Protein AF-A0A2V9ID89-F1 (afdb_monomer_lite)

pLDDT: mean 95.12, std 3.12, range [78.88, 98.56]

Foldseek 3Di:
DVVLLVLLLVLLQCLLLLQLCLVLPCVDCSNVVVADSVRSVVSSVVSLVVQLVVQVVLHPLLNVLSVVLVVLSCLCRDPDNVLQQPALSNLLSVLCSPQASNQLSVVVSPDDSPDCVSRVNSVVSSVVSSLCVLVVCLSSQVSSV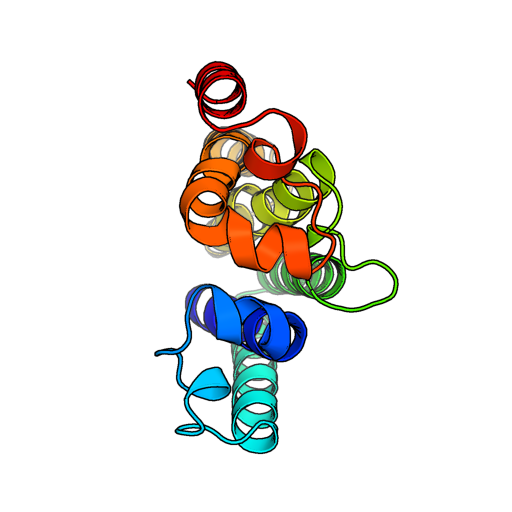VVNHPYLCVPPNDPVSVVVSD

Secondary structure (DSSP, 8-state):
-HHHHHHHHHHHHHHHTHHHHHHH-TTSTTTTTSS-HHHHHHHHHHHHHHHHHHHHHH-HHHHHHHHHHHHHHHHHHSTTT-GGGBHHHHHHHHHIIIIIIHHHHHHTTTS-SSSHHHHHHHHHHHHHHHHHGGGGGGTTHHHHHHTT-B-HHHHHHHHHHHHTT-

Structure (mmCIF, N/CA/C/O backbone):
data_AF-A0A2V9ID89-F1
#
_entry.id   AF-A0A2V9ID89-F1
#
loop_
_atom_site.group_PDB
_atom_site.id
_atom_site.type_symbol
_atom_site.label_atom_id
_atom_site.label_alt_id
_atom_site.label_comp_id
_atom_site.label_asym_id
_atom_site.label_entity_id
_atom_site.label_seq_id
_atom_site.pdbx_PDB_ins_code
_atom_site.Cartn_x
_atom_site.Cartn_y
_atom_site.Cartn_z
_atom_site.occupancy
_atom_site.B_iso_or_equiv
_atom_site.auth_seq_id
_atom_site.auth_comp_id
_atom_site.auth_asym_id
_atom_site.auth_atom_id
_atom_site.pdbx_PDB_model_num
ATOM 1 N N . MET A 1 1 ? -1.295 -1.491 -15.448 1.00 92.50 1 MET A N 1
ATOM 2 C CA . MET A 1 1 ? -0.699 -2.257 -14.329 1.00 92.50 1 MET A CA 1
ATOM 3 C C . MET A 1 1 ? -0.992 -1.630 -12.959 1.00 92.50 1 MET A C 1
ATOM 5 O O . MET A 1 1 ? -1.807 -2.183 -12.233 1.00 92.50 1 MET A O 1
ATOM 9 N N . ALA A 1 2 ? -0.386 -0.486 -12.599 1.00 90.31 2 ALA A N 1
ATOM 10 C CA . ALA A 1 2 ? -0.407 0.050 -11.224 1.00 90.31 2 ALA A CA 1
ATOM 11 C C . ALA A 1 2 ? -1.813 0.293 -10.637 1.00 90.31 2 ALA A C 1
ATOM 13 O O . ALA A 1 2 ? -2.067 -0.062 -9.490 1.00 90.31 2 ALA A O 1
ATOM 14 N N . VAL A 1 3 ? -2.747 0.830 -11.431 1.00 94.56 3 VAL A N 1
ATOM 15 C CA . VAL A 1 3 ? -4.147 1.040 -11.006 1.00 94.56 3 VAL A CA 1
ATOM 16 C C . VAL A 1 3 ? -4.824 -0.279 -10.622 1.00 94.56 3 VAL A C 1
ATOM 18 O O . VAL A 1 3 ? -5.499 -0.352 -9.598 1.00 94.56 3 VAL A O 1
ATOM 21 N N . VAL A 1 4 ? -4.601 -1.334 -11.409 1.00 96.56 4 VAL A N 1
ATOM 22 C CA . VAL A 1 4 ? -5.188 -2.661 -11.176 1.00 96.56 4 VAL A CA 1
ATOM 23 C C . VAL A 1 4 ? -4.583 -3.304 -9.925 1.00 96.56 4 VAL A C 1
ATOM 25 O O . VAL A 1 4 ? -5.318 -3.813 -9.083 1.00 96.56 4 VAL A O 1
ATOM 28 N N . LEU A 1 5 ? -3.263 -3.194 -9.735 1.00 95.31 5 LEU A N 1
ATOM 29 C CA . LEU A 1 5 ? -2.612 -3.636 -8.496 1.00 95.31 5 LEU A CA 1
ATOM 30 C C . LEU A 1 5 ? -3.166 -2.896 -7.276 1.00 95.31 5 LEU A C 1
ATOM 32 O O . LEU A 1 5 ? -3.476 -3.529 -6.275 1.00 95.31 5 LEU A O 1
ATOM 36 N N . ASN A 1 6 ? -3.372 -1.579 -7.369 1.00 95.12 6 ASN A N 1
ATOM 37 C CA . ASN A 1 6 ? -3.967 -0.809 -6.280 1.00 95.12 6 ASN A CA 1
ATOM 38 C C . ASN A 1 6 ? -5.412 -1.248 -5.979 1.00 95.12 6 ASN A C 1
ATOM 40 O O . ASN A 1 6 ? -5.807 -1.259 -4.813 1.00 95.12 6 ASN A O 1
ATOM 44 N N . ALA A 1 7 ? -6.197 -1.645 -6.987 1.00 96.81 7 ALA A N 1
ATOM 45 C CA . ALA A 1 7 ? -7.517 -2.235 -6.763 1.00 96.81 7 ALA A CA 1
ATOM 46 C C . ALA A 1 7 ? -7.417 -3.546 -5.961 1.00 96.81 7 ALA A C 1
ATOM 48 O O . ALA A 1 7 ? -8.139 -3.711 -4.976 1.00 96.81 7 ALA A O 1
ATOM 49 N N . GLY A 1 8 ? -6.463 -4.418 -6.308 1.00 97.00 8 GLY A N 1
ATOM 50 C CA . GLY A 1 8 ? -6.146 -5.629 -5.543 1.00 97.00 8 GLY A CA 1
ATOM 51 C C . GLY A 1 8 ? -5.714 -5.320 -4.107 1.00 97.00 8 GLY A C 1
ATOM 52 O O . GLY A 1 8 ? -6.272 -5.870 -3.160 1.00 97.00 8 GLY A O 1
ATOM 53 N N . SER A 1 9 ? -4.797 -4.369 -3.912 1.00 96.38 9 SER A N 1
ATOM 54 C CA . SER A 1 9 ? -4.335 -3.964 -2.579 1.00 96.38 9 SER A CA 1
ATOM 55 C C . SER A 1 9 ? -5.460 -3.436 -1.692 1.00 96.38 9 SER A C 1
ATOM 57 O O . SER A 1 9 ? -5.548 -3.803 -0.521 1.00 96.38 9 SER A O 1
ATOM 59 N N . ASN A 1 10 ? -6.347 -2.599 -2.235 1.00 95.81 10 ASN A N 1
ATOM 60 C CA . ASN A 1 10 ? -7.490 -2.087 -1.479 1.00 95.81 10 ASN A CA 1
ATOM 61 C C . ASN A 1 10 ? -8.523 -3.180 -1.186 1.00 95.81 10 ASN A C 1
ATOM 63 O O . ASN A 1 10 ? -9.083 -3.187 -0.091 1.00 95.81 10 ASN A O 1
ATOM 67 N N . GLY A 1 11 ? -8.757 -4.099 -2.126 1.00 97.00 11 GLY A N 1
ATOM 68 C CA . GLY A 1 11 ? -9.627 -5.256 -1.917 1.00 97.00 11 GLY A CA 1
ATOM 69 C C . GLY A 1 11 ? -9.112 -6.159 -0.797 1.00 97.00 11 GLY A C 1
ATOM 70 O O . GLY A 1 11 ? -9.846 -6.443 0.150 1.00 97.00 11 GLY A O 1
ATOM 71 N N . LEU A 1 12 ? -7.821 -6.512 -0.835 1.00 97.50 12 LEU A N 1
ATOM 72 C CA . LEU A 1 12 ? -7.159 -7.284 0.219 1.00 97.50 12 LEU A CA 1
ATOM 73 C C . LEU A 1 12 ? -7.293 -6.591 1.572 1.00 97.50 12 LEU A C 1
ATOM 75 O O . LEU A 1 12 ? -7.720 -7.212 2.545 1.00 97.50 12 LEU A O 1
ATOM 79 N N . ASN A 1 13 ? -6.993 -5.293 1.621 1.00 96.25 13 ASN A N 1
ATOM 80 C CA . ASN A 1 13 ? -7.082 -4.543 2.860 1.00 96.25 13 ASN A CA 1
ATOM 81 C C . ASN A 1 13 ? -8.505 -4.544 3.436 1.00 96.25 13 ASN A 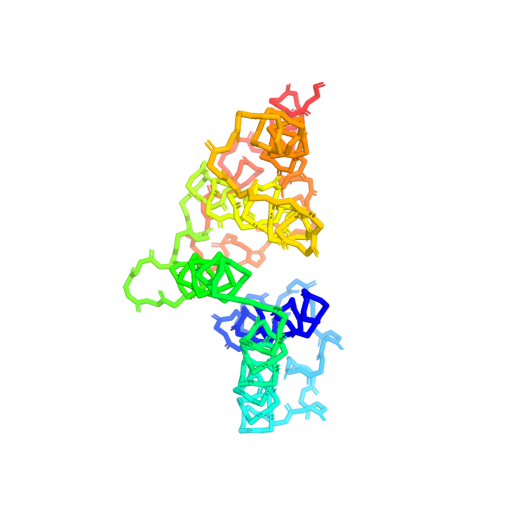C 1
ATOM 83 O O . ASN A 1 13 ? -8.674 -4.864 4.605 1.00 96.25 13 ASN A O 1
ATOM 87 N N . GLN A 1 14 ? -9.530 -4.271 2.622 1.00 95.88 14 GLN A N 1
ATOM 88 C CA . GLN A 1 14 ? -10.928 -4.256 3.075 1.00 95.88 14 GLN A CA 1
ATOM 89 C C . GLN A 1 14 ? -11.412 -5.623 3.572 1.00 95.88 14 GLN A C 1
ATOM 91 O O . GLN A 1 14 ? -12.145 -5.691 4.556 1.00 95.88 14 GLN A O 1
ATOM 96 N N . MET A 1 15 ? -10.998 -6.722 2.933 1.00 96.88 15 MET A N 1
ATOM 97 C CA . MET A 1 15 ? -11.364 -8.067 3.393 1.00 96.88 15 MET A CA 1
ATOM 98 C C . MET A 1 15 ? -10.814 -8.356 4.792 1.00 96.88 15 MET A C 1
ATOM 100 O O . MET A 1 15 ? -11.536 -8.847 5.658 1.00 96.88 15 MET A O 1
ATOM 104 N N . PHE A 1 16 ? -9.546 -8.019 5.022 1.00 96.25 16 PHE A N 1
ATOM 105 C CA . PHE A 1 16 ? -8.871 -8.229 6.301 1.00 96.25 16 PHE A CA 1
ATOM 106 C C . PHE A 1 16 ? -9.202 -7.160 7.354 1.00 96.25 16 PHE A C 1
ATOM 108 O O . PHE A 1 16 ? -8.867 -7.336 8.527 1.00 96.25 16 PHE A O 1
ATOM 115 N N . ASP A 1 17 ? -9.845 -6.065 6.953 1.00 95.50 17 ASP A N 1
ATOM 116 C CA . ASP A 1 17 ? -10.279 -4.967 7.817 1.00 95.50 17 ASP A CA 1
ATOM 117 C C . ASP A 1 17 ? -11.784 -4.919 8.026 1.00 95.50 17 ASP A C 1
ATOM 119 O O . ASP A 1 17 ? -12.260 -3.988 8.661 1.00 95.50 17 ASP A O 1
ATOM 123 N N . LEU A 1 18 ? -12.540 -5.921 7.574 1.00 96.38 18 LEU A N 1
ATOM 124 C CA . LEU A 1 18 ? -13.998 -5.922 7.677 1.00 96.38 18 LEU A CA 1
ATOM 125 C C . LEU A 1 18 ? -14.533 -5.527 9.075 1.00 96.38 18 LEU A C 1
ATOM 127 O O . LEU A 1 18 ? -15.454 -4.714 9.127 1.00 96.38 18 LEU A O 1
ATOM 131 N N . PRO A 1 19 ? -13.978 -6.005 10.211 1.00 95.50 19 PRO A N 1
ATOM 132 C CA . PRO A 1 19 ? -14.421 -5.554 11.534 1.00 95.50 19 PRO A CA 1
ATOM 133 C C . PRO A 1 19 ? -14.127 -4.072 11.820 1.00 95.50 19 PRO A C 1
ATOM 135 O O . PRO A 1 19 ? -14.956 -3.401 12.423 1.00 95.50 19 PRO A O 1
ATOM 138 N N . ILE A 1 20 ? -12.976 -3.560 11.371 1.00 95.69 20 ILE A N 1
ATOM 139 C CA . ILE A 1 20 ? -12.581 -2.148 11.522 1.00 95.69 20 ILE A CA 1
ATOM 140 C C . ILE A 1 20 ? -13.463 -1.264 10.634 1.00 95.69 20 ILE A C 1
ATOM 142 O O . ILE A 1 20 ? -14.001 -0.252 11.079 1.00 95.69 20 ILE A O 1
ATOM 146 N N . ASP A 1 21 ? -13.662 -1.676 9.384 1.00 96.44 21 ASP A N 1
ATOM 147 C CA . ASP A 1 21 ? -14.455 -0.946 8.401 1.00 96.44 21 ASP A CA 1
ATOM 148 C C . ASP A 1 21 ? -15.948 -0.921 8.759 1.00 96.44 21 ASP A C 1
ATOM 150 O O . ASP A 1 21 ? -16.636 0.014 8.370 1.00 96.44 21 ASP A O 1
ATOM 154 N N . ARG A 1 22 ? -16.469 -1.882 9.533 1.00 96.94 22 ARG A N 1
ATOM 155 C CA . ARG A 1 22 ? -17.835 -1.797 10.088 1.00 96.94 22 ARG A CA 1
ATOM 156 C C . ARG A 1 22 ? -18.025 -0.615 11.037 1.00 96.94 22 ARG A C 1
ATOM 158 O O . ARG A 1 22 ? -19.142 -0.125 11.140 1.00 96.94 22 ARG A O 1
ATOM 165 N N . ILE A 1 23 ? -16.958 -0.178 11.704 1.00 97.06 23 ILE A N 1
ATOM 166 C CA . ILE A 1 23 ? -16.977 0.972 12.613 1.00 97.06 23 ILE A CA 1
ATOM 167 C C . ILE A 1 23 ? -16.745 2.250 11.806 1.00 97.06 23 ILE A C 1
ATOM 169 O O . ILE A 1 23 ? -17.606 3.120 11.758 1.00 97.06 23 ILE A O 1
ATOM 173 N N . ASN A 1 24 ? -15.611 2.338 11.106 1.00 95.19 24 ASN A N 1
ATOM 174 C CA . ASN A 1 24 ? -15.200 3.589 10.463 1.00 95.19 24 ASN A CA 1
ATOM 175 C C . ASN A 1 24 ? -15.934 3.878 9.147 1.00 95.19 24 ASN A C 1
ATOM 177 O O . ASN A 1 24 ? -16.064 5.030 8.735 1.00 95.19 24 ASN A O 1
ATOM 181 N N . LYS A 1 25 ? -16.320 2.833 8.406 1.00 95.81 25 LYS A N 1
ATOM 182 C CA . LYS A 1 25 ? -16.766 2.939 7.008 1.00 95.81 25 LYS A CA 1
ATOM 183 C C . LYS A 1 25 ? -17.918 1.967 6.688 1.00 95.81 25 LYS A C 1
ATOM 185 O O . LYS A 1 25 ? -17.819 1.220 5.702 1.00 95.81 25 LYS A O 1
ATOM 190 N N . PRO A 1 26 ? -19.021 1.972 7.466 1.00 96.50 26 PRO A N 1
ATOM 191 C CA . PRO A 1 26 ? -20.127 1.015 7.326 1.00 96.50 26 PRO A CA 1
ATOM 192 C C . PRO A 1 26 ? -20.779 1.031 5.935 1.00 96.50 26 PRO A C 1
ATOM 194 O O . PRO A 1 26 ? -21.314 0.026 5.475 1.00 96.50 26 PRO A O 1
ATOM 197 N N . GLN A 1 27 ? -20.678 2.150 5.220 1.00 96.44 27 GLN A N 1
ATOM 198 C CA . GLN A 1 27 ? -21.172 2.328 3.860 1.00 96.44 27 GLN A CA 1
ATOM 199 C C . GLN A 1 27 ? -20.381 1.548 2.797 1.00 96.44 27 GLN A C 1
ATOM 201 O O . GLN A 1 27 ? -20.866 1.409 1.673 1.00 96.44 27 GLN A O 1
ATOM 206 N N . ARG A 1 28 ? -19.168 1.047 3.084 1.00 95.50 28 ARG A N 1
ATOM 207 C CA . ARG A 1 28 ? -18.372 0.292 2.096 1.00 95.50 28 ARG A CA 1
ATOM 208 C C . ARG A 1 28 ? -19.113 -0.975 1.638 1.00 95.50 28 ARG A C 1
ATOM 210 O O . ARG A 1 28 ? -19.875 -1.547 2.418 1.00 95.50 28 ARG A O 1
ATOM 217 N N . PRO A 1 29 ? -18.895 -1.456 0.397 1.00 95.81 29 PRO A N 1
ATOM 218 C CA . PRO A 1 29 ? -19.641 -2.595 -0.146 1.00 95.81 29 PRO A CA 1
ATOM 219 C C . PRO A 1 29 ? -19.590 -3.861 0.720 1.00 95.81 29 PRO A C 1
ATOM 221 O O . PRO A 1 29 ? -20.611 -4.519 0.890 1.00 95.81 29 PRO A O 1
ATOM 224 N N . LEU A 1 30 ? -18.427 -4.168 1.306 1.00 96.38 30 LEU A N 1
ATOM 225 C CA . LEU A 1 30 ? -18.235 -5.331 2.178 1.00 96.38 30 LEU A CA 1
ATOM 226 C C . LEU A 1 30 ? -18.944 -5.184 3.547 1.00 96.38 30 LEU A C 1
ATOM 228 O O . LEU A 1 30 ? -19.773 -6.037 3.860 1.00 96.38 30 LEU A O 1
ATOM 232 N N . PRO A 1 31 ? -18.698 -4.129 4.358 1.00 96.25 31 PRO A N 1
ATOM 233 C CA . PRO A 1 31 ? -19.434 -3.905 5.609 1.00 96.25 31 PRO A CA 1
ATOM 234 C C . PRO A 1 31 ? -20.953 -3.788 5.444 1.00 96.25 31 PRO A C 1
ATOM 236 O O . PRO A 1 31 ? -21.681 -4.333 6.268 1.00 96.25 31 PRO A O 1
ATOM 239 N N . SER A 1 32 ? -21.421 -3.133 4.374 1.00 96.75 32 SER A N 1
ATOM 240 C CA . SER A 1 32 ? -22.855 -2.959 4.080 1.00 96.75 32 SER A CA 1
ATOM 241 C C . SER A 1 32 ? -23.542 -4.212 3.524 1.00 96.75 32 SER A C 1
ATOM 243 O O . SER A 1 32 ? -24.749 -4.195 3.307 1.00 96.75 32 SER A O 1
ATOM 245 N N . GLY A 1 33 ? -22.798 -5.287 3.244 1.00 95.44 33 GLY A N 1
ATOM 246 C CA . GLY A 1 33 ? -23.345 -6.527 2.684 1.00 95.44 33 GLY A CA 1
ATOM 247 C C . GLY A 1 33 ? -23.728 -6.458 1.200 1.00 95.44 33 GLY A C 1
ATOM 248 O O . GLY A 1 33 ? -24.222 -7.446 0.663 1.00 95.44 33 GLY A O 1
ATOM 249 N N . ARG A 1 34 ? -23.464 -5.336 0.513 1.00 96.75 34 ARG A N 1
ATOM 250 C CA . ARG A 1 34 ? -23.679 -5.184 -0.941 1.00 96.75 34 ARG A CA 1
ATOM 251 C C . ARG A 1 34 ? -22.748 -6.058 -1.781 1.00 96.75 34 ARG A C 1
ATOM 253 O O . ARG A 1 34 ? -23.043 -6.310 -2.942 1.00 96.75 34 ARG A O 1
ATOM 260 N N . LEU A 1 35 ? -21.625 -6.483 -1.205 1.00 96.38 35 LEU A N 1
ATOM 261 C CA . LEU A 1 35 ? -20.664 -7.394 -1.815 1.00 96.38 35 LEU A CA 1
ATOM 262 C C . LEU A 1 35 ? -20.372 -8.540 -0.843 1.00 96.38 35 LEU A C 1
ATOM 264 O O . LEU A 1 35 ? -20.024 -8.305 0.316 1.00 96.38 35 LEU A O 1
ATOM 268 N N . ARG A 1 36 ? -20.482 -9.788 -1.304 1.00 96.06 36 ARG A N 1
ATOM 269 C CA . ARG A 1 36 ? -20.154 -10.975 -0.503 1.00 96.06 36 ARG A CA 1
ATOM 270 C C . ARG A 1 36 ? -18.637 -11.118 -0.379 1.00 96.06 36 ARG A C 1
ATOM 272 O O . ARG A 1 36 ? -17.890 -10.822 -1.310 1.00 96.06 36 ARG A O 1
ATOM 279 N N . SER A 1 37 ? -18.157 -11.685 0.729 1.00 94.69 37 SER A N 1
ATOM 280 C CA . SER A 1 37 ? -16.714 -11.893 0.949 1.00 94.69 37 SER A CA 1
ATOM 281 C C . SER A 1 37 ? -16.045 -12.730 -0.150 1.00 94.69 37 SER A C 1
ATOM 283 O O . SER A 1 37 ? -14.908 -12.457 -0.517 1.00 94.69 37 SER A O 1
ATOM 285 N N . ARG A 1 38 ? -16.757 -13.716 -0.718 1.00 95.56 38 ARG A N 1
ATOM 286 C CA . ARG A 1 38 ? -16.253 -14.531 -1.840 1.00 95.56 38 ARG A CA 1
ATOM 287 C C . ARG A 1 38 ? -16.097 -13.722 -3.132 1.00 95.56 38 ARG A C 1
ATOM 289 O O . ARG A 1 38 ? -15.122 -13.917 -3.847 1.00 95.56 38 ARG A O 1
ATOM 296 N N . GLU A 1 39 ? -17.021 -12.803 -3.407 1.00 97.19 39 GLU A N 1
ATOM 297 C CA . GLU A 1 39 ? -16.971 -11.925 -4.584 1.00 97.19 39 GLU A CA 1
ATOM 298 C C . GLU A 1 39 ? -15.808 -10.937 -4.462 1.00 97.19 39 GLU A C 1
ATOM 300 O O . GLU A 1 39 ? -15.030 -10.772 -5.400 1.00 97.19 39 GLU A O 1
ATOM 305 N N . ALA A 1 40 ? -15.620 -10.354 -3.274 1.00 97.00 40 ALA A N 1
ATOM 306 C CA . ALA A 1 40 ? -14.476 -9.491 -2.995 1.00 97.00 40 ALA A CA 1
ATOM 307 C C . ALA A 1 40 ? -13.135 -10.230 -3.113 1.00 97.00 40 ALA A C 1
ATOM 309 O O . ALA A 1 40 ? -12.174 -9.667 -3.641 1.00 97.00 40 ALA A O 1
ATOM 310 N N . ALA A 1 41 ? -13.068 -11.488 -2.666 1.00 97.25 41 ALA A N 1
ATOM 311 C CA . ALA A 1 41 ? -11.878 -12.321 -2.812 1.00 97.25 41 ALA A CA 1
ATOM 312 C C . ALA A 1 41 ? -11.576 -12.619 -4.286 1.00 97.25 41 ALA A C 1
ATOM 314 O O . ALA A 1 41 ? -10.438 -12.436 -4.718 1.00 97.25 41 ALA A O 1
ATOM 315 N N . GLY A 1 42 ? -12.593 -12.995 -5.069 1.00 98.12 42 GLY A N 1
ATOM 316 C CA . GLY A 1 42 ? -12.462 -13.209 -6.512 1.00 98.12 42 GLY A CA 1
ATOM 317 C C . GLY A 1 42 ? -11.993 -11.953 -7.249 1.00 98.12 42 GLY A C 1
ATOM 318 O O . GLY A 1 42 ? -11.032 -12.016 -8.013 1.00 98.12 42 GLY A O 1
ATOM 319 N N . PHE A 1 43 ? -12.596 -10.796 -6.958 1.00 97.56 43 PHE A N 1
ATOM 320 C CA . PHE A 1 43 ? -12.175 -9.507 -7.514 1.00 97.56 43 PHE A CA 1
ATOM 321 C C . PHE A 1 43 ? -10.728 -9.166 -7.141 1.00 97.56 43 PHE A C 1
ATOM 323 O O . PHE A 1 43 ? -9.938 -8.787 -8.001 1.00 97.56 43 PHE A O 1
ATOM 330 N N . THR A 1 44 ? -10.365 -9.332 -5.866 1.00 97.69 44 THR A N 1
ATOM 331 C CA . THR A 1 44 ? -9.017 -9.040 -5.361 1.00 97.69 44 THR A CA 1
ATOM 332 C C . THR A 1 44 ? -7.969 -9.911 -6.047 1.00 97.69 44 THR A C 1
ATOM 334 O O . THR A 1 44 ? -6.962 -9.395 -6.531 1.00 97.69 44 THR A O 1
ATOM 337 N N . LEU A 1 45 ? -8.212 -11.223 -6.123 1.00 98.06 45 LEU A N 1
ATOM 338 C CA . LEU A 1 45 ? -7.314 -12.164 -6.785 1.00 98.06 45 LEU A CA 1
ATOM 339 C C . LEU A 1 45 ? -7.198 -11.853 -8.280 1.00 98.06 45 LEU A C 1
ATOM 341 O O . LEU A 1 45 ? -6.087 -11.763 -8.798 1.00 98.06 45 LEU A O 1
ATOM 345 N N . GLY A 1 46 ? -8.327 -11.621 -8.955 1.00 98.31 46 GLY A N 1
ATOM 346 C CA . GLY A 1 46 ? -8.350 -11.236 -10.364 1.00 98.31 46 GLY A CA 1
ATOM 347 C C . GLY A 1 46 ? -7.563 -9.952 -10.626 1.00 98.31 46 GLY A C 1
ATOM 348 O O . GLY A 1 46 ? -6.766 -9.901 -11.558 1.00 98.31 46 GLY A O 1
ATOM 349 N N . ALA A 1 47 ? -7.704 -8.941 -9.767 1.00 98.25 47 ALA A N 1
ATOM 350 C CA . ALA A 1 47 ? -6.956 -7.693 -9.872 1.00 98.25 47 ALA A CA 1
ATOM 351 C C . ALA A 1 47 ? -5.440 -7.899 -9.695 1.00 98.25 47 ALA A C 1
ATOM 353 O O . ALA A 1 47 ? -4.658 -7.333 -10.459 1.00 98.25 47 ALA A O 1
ATOM 354 N N . PHE A 1 48 ? -4.997 -8.741 -8.754 1.00 98.06 48 PHE A N 1
ATOM 355 C CA . PHE A 1 48 ? -3.573 -9.079 -8.648 1.00 98.06 48 PHE A CA 1
ATOM 356 C C . PHE A 1 48 ? -3.064 -9.826 -9.879 1.00 98.06 48 PHE A C 1
ATOM 358 O O . PHE A 1 48 ? -2.029 -9.445 -10.419 1.00 98.06 48 PHE A O 1
ATOM 365 N N . VAL A 1 49 ? -3.794 -10.838 -10.357 1.00 98.31 49 VAL A N 1
ATOM 366 C CA . VAL A 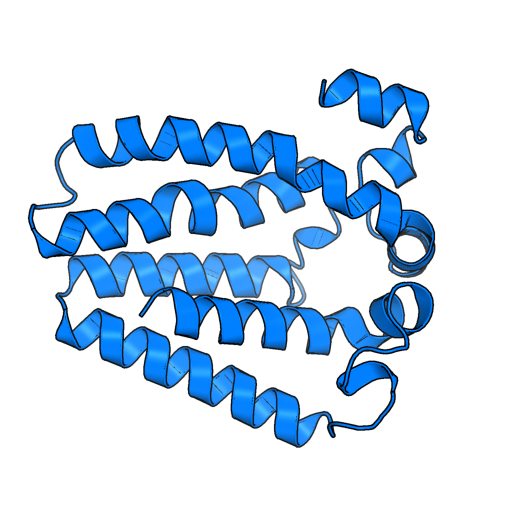1 49 ? -3.409 -11.614 -11.545 1.00 98.31 49 VAL A CA 1
ATOM 367 C C . VAL A 1 49 ? -3.300 -10.706 -12.767 1.00 98.31 49 VAL A C 1
ATOM 369 O O . VAL A 1 49 ? -2.248 -10.652 -13.395 1.00 98.31 49 VAL A O 1
ATOM 372 N N . VAL A 1 50 ? -4.340 -9.926 -13.072 1.00 98.56 50 VAL A N 1
ATOM 373 C CA . VAL A 1 50 ? -4.330 -8.988 -14.205 1.00 98.56 50 VAL A CA 1
ATOM 374 C C . VAL A 1 50 ? -3.244 -7.928 -14.021 1.00 98.56 50 VAL A C 1
ATOM 376 O O . VAL A 1 50 ? -2.525 -7.608 -14.963 1.00 98.56 50 V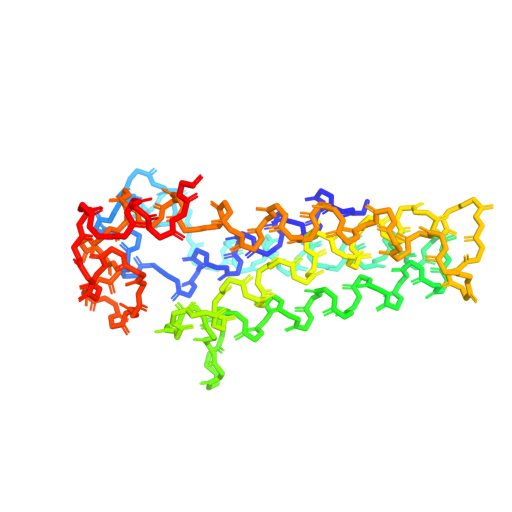AL A O 1
ATOM 379 N N . GLY A 1 51 ? -3.076 -7.402 -12.807 1.00 98.00 51 GLY A N 1
ATOM 380 C CA . GLY A 1 51 ? -2.025 -6.444 -12.482 1.00 98.00 51 GLY A CA 1
ATOM 381 C C . GLY A 1 51 ? -0.626 -6.984 -12.782 1.00 98.00 51 GLY A C 1
ATOM 382 O O . GLY A 1 51 ? 0.145 -6.303 -13.453 1.00 98.00 51 GLY A O 1
ATOM 383 N N . LEU A 1 52 ? -0.315 -8.205 -12.344 1.00 98.25 52 LEU A N 1
ATOM 384 C CA . LEU A 1 52 ? 0.980 -8.852 -12.567 1.00 98.25 52 LEU A CA 1
ATOM 385 C C . LEU A 1 52 ? 1.186 -9.278 -14.025 1.00 98.25 52 LEU A C 1
ATOM 387 O O . LEU A 1 52 ? 2.281 -9.099 -14.547 1.00 98.25 52 LEU A O 1
ATOM 391 N N . LEU A 1 53 ? 0.147 -9.759 -14.713 1.00 98.38 53 LEU A N 1
ATOM 392 C CA . LEU A 1 53 ? 0.220 -10.066 -16.146 1.00 98.38 53 LEU A CA 1
ATOM 393 C C . LEU A 1 53 ? 0.536 -8.814 -16.967 1.00 98.38 53 LEU A C 1
ATOM 395 O O . LEU A 1 53 ? 1.411 -8.846 -17.827 1.00 98.38 53 LEU A O 1
ATOM 399 N N . LEU A 1 54 ? -0.110 -7.685 -16.661 1.00 98.12 54 LEU A N 1
ATOM 400 C CA . LEU A 1 54 ? 0.213 -6.409 -17.300 1.00 98.12 54 LEU A CA 1
ATOM 401 C C . LEU A 1 54 ? 1.657 -5.976 -17.011 1.00 98.12 54 LEU A C 1
ATOM 403 O O . LEU A 1 54 ? 2.301 -5.423 -17.894 1.00 98.12 54 LEU A O 1
ATOM 407 N N . ALA A 1 55 ? 2.169 -6.214 -15.799 1.00 97.94 55 ALA A N 1
ATOM 408 C CA . ALA A 1 55 ? 3.562 -5.919 -15.454 1.00 97.94 55 ALA A CA 1
ATOM 409 C C . ALA A 1 55 ? 4.542 -6.774 -16.272 1.00 97.94 55 ALA A C 1
ATOM 411 O O . ALA A 1 55 ? 5.535 -6.267 -16.785 1.00 97.94 55 ALA A O 1
ATOM 412 N N . TRP A 1 56 ? 4.229 -8.064 -16.416 1.00 98.06 56 TRP A N 1
ATOM 413 C CA . TRP A 1 56 ? 5.018 -9.022 -17.184 1.00 98.06 56 TRP A CA 1
ATOM 414 C C . TRP A 1 56 ? 5.101 -8.657 -18.667 1.00 98.06 56 TRP A C 1
ATOM 416 O O . TRP A 1 56 ? 6.192 -8.677 -19.231 1.00 98.06 56 TRP A O 1
ATOM 426 N N . VAL A 1 57 ? 3.976 -8.255 -19.269 1.00 98.06 57 VAL A N 1
ATOM 427 C CA . VAL A 1 57 ? 3.917 -7.811 -20.673 1.00 98.06 57 VAL A CA 1
ATOM 428 C C . VAL A 1 57 ? 4.753 -6.548 -20.914 1.00 98.06 57 VAL A C 1
ATOM 430 O O . VAL A 1 57 ? 5.272 -6.371 -22.011 1.00 98.06 57 VAL A O 1
ATOM 433 N N . ILE A 1 58 ? 4.905 -5.676 -19.910 1.00 97.56 58 ILE A N 1
ATOM 434 C CA . ILE A 1 58 ? 5.717 -4.457 -20.024 1.00 97.56 58 ILE A CA 1
ATOM 435 C C . ILE A 1 58 ? 7.208 -4.804 -20.100 1.00 97.56 58 ILE A C 1
ATOM 437 O O . ILE A 1 58 ? 7.860 -4.458 -21.079 1.00 97.56 58 ILE A O 1
ATOM 441 N N . ASN A 1 59 ? 7.753 -5.433 -19.052 1.00 98.00 59 ASN A N 1
ATOM 442 C CA . ASN A 1 59 ? 9.094 -6.025 -19.009 1.00 98.00 59 ASN A CA 1
ATOM 443 C C . ASN A 1 59 ? 9.357 -6.673 -17.636 1.00 98.00 59 ASN A C 1
ATOM 445 O O . ASN A 1 59 ? 8.619 -6.484 -16.666 1.00 98.00 59 ASN A O 1
ATOM 449 N N . TYR A 1 60 ? 10.471 -7.401 -17.529 1.00 98.00 60 TYR A N 1
ATOM 450 C CA . TYR A 1 60 ? 10.846 -8.106 -16.301 1.00 98.00 60 TYR A CA 1
ATOM 451 C C . TYR A 1 60 ? 11.119 -7.175 -15.101 1.00 98.00 60 TYR A C 1
ATOM 453 O O . TYR A 1 60 ? 10.852 -7.567 -13.967 1.00 98.00 60 TYR A O 1
ATOM 461 N N . GLN A 1 61 ? 11.631 -5.955 -15.320 1.00 98.25 61 GLN A N 1
ATOM 462 C CA . GLN A 1 61 ? 11.915 -4.995 -14.242 1.00 98.25 61 GLN A CA 1
ATOM 463 C C . GLN A 1 61 ? 10.609 -4.470 -13.635 1.00 98.25 61 GLN A C 1
ATOM 465 O O . GLN A 1 61 ? 10.466 -4.400 -12.414 1.00 98.25 61 GLN A O 1
ATOM 470 N N . CYS A 1 62 ? 9.625 -4.178 -14.489 1.00 97.88 62 CYS A N 1
ATOM 471 C CA . CYS A 1 62 ? 8.280 -3.790 -14.087 1.00 97.88 62 CYS A CA 1
ATOM 472 C C . CYS A 1 62 ? 7.605 -4.908 -13.278 1.00 97.88 62 CYS A C 1
ATOM 474 O O . CYS A 1 62 ? 7.087 -4.655 -12.189 1.00 97.88 62 CYS A O 1
ATOM 476 N N . LEU A 1 63 ? 7.677 -6.156 -13.763 1.00 98.44 63 LEU A N 1
ATOM 477 C CA . LEU A 1 63 ? 7.165 -7.326 -13.045 1.00 98.44 63 LEU A CA 1
ATOM 478 C C . LEU A 1 63 ? 7.826 -7.503 -11.676 1.00 98.44 63 LEU A C 1
ATOM 480 O O . LEU A 1 63 ? 7.121 -7.695 -10.687 1.00 98.44 63 LEU A O 1
ATOM 484 N N . LEU A 1 64 ? 9.155 -7.411 -11.601 1.00 98.25 64 LEU A N 1
ATOM 485 C CA . LEU A 1 64 ? 9.898 -7.539 -10.349 1.00 98.25 64 LEU A CA 1
ATOM 486 C C . LEU A 1 64 ? 9.394 -6.538 -9.300 1.00 98.25 64 LEU A C 1
ATOM 488 O O . LEU A 1 64 ? 9.043 -6.922 -8.185 1.00 98.25 64 LEU A O 1
ATOM 492 N N . LEU A 1 65 ? 9.301 -5.259 -9.668 1.00 98.31 65 LEU A N 1
ATOM 493 C CA . LEU A 1 65 ? 8.846 -4.203 -8.762 1.00 98.31 65 LEU A CA 1
ATOM 494 C C . LEU A 1 65 ? 7.362 -4.346 -8.394 1.00 98.31 65 LEU A C 1
ATOM 496 O O . LEU A 1 65 ? 6.986 -4.083 -7.251 1.00 98.31 65 LEU A O 1
ATOM 500 N N . ALA A 1 66 ? 6.525 -4.813 -9.323 1.00 98.12 66 ALA A N 1
ATOM 501 C CA . ALA A 1 66 ? 5.120 -5.115 -9.069 1.00 98.12 66 ALA A CA 1
ATOM 502 C C . ALA A 1 66 ? 4.937 -6.271 -8.070 1.00 98.12 66 ALA A C 1
ATOM 504 O O . ALA A 1 66 ? 4.118 -6.163 -7.155 1.00 98.12 66 ALA A O 1
ATOM 505 N N . VAL A 1 67 ? 5.717 -7.351 -8.202 1.00 98.38 67 VAL A N 1
ATOM 506 C CA . VAL A 1 67 ? 5.715 -8.480 -7.257 1.00 98.38 67 VAL A CA 1
ATOM 507 C C . VAL A 1 67 ? 6.160 -8.015 -5.874 1.00 98.38 67 VAL A C 1
ATOM 509 O O . VAL A 1 67 ? 5.476 -8.297 -4.890 1.00 98.38 67 VAL A O 1
ATOM 512 N N . LEU A 1 68 ? 7.244 -7.236 -5.789 1.00 98.19 68 LEU A N 1
ATOM 513 C CA . LEU A 1 68 ? 7.700 -6.657 -4.524 1.00 98.19 68 LEU A CA 1
ATOM 514 C C . LEU A 1 68 ? 6.613 -5.776 -3.888 1.00 98.19 68 LEU A C 1
ATOM 516 O O . LEU A 1 68 ? 6.323 -5.920 -2.701 1.00 98.19 68 LEU A O 1
ATOM 520 N N . ALA A 1 69 ? 5.936 -4.927 -4.667 1.00 97.75 69 ALA A N 1
ATOM 521 C CA . ALA A 1 69 ? 4.824 -4.118 -4.168 1.00 97.75 69 ALA A CA 1
ATOM 522 C C . ALA A 1 69 ? 3.638 -4.973 -3.670 1.00 97.75 69 ALA A C 1
ATOM 524 O O . ALA A 1 69 ? 2.994 -4.632 -2.670 1.00 97.75 69 ALA A O 1
ATOM 525 N N . GLY A 1 70 ? 3.375 -6.107 -4.325 1.00 97.12 70 GLY A N 1
ATOM 526 C CA . GLY A 1 70 ? 2.416 -7.116 -3.874 1.00 97.12 70 GLY A CA 1
ATOM 527 C C . GLY A 1 70 ? 2.800 -7.732 -2.526 1.00 97.12 70 GLY A C 1
ATOM 528 O O . GLY A 1 70 ? 1.957 -7.811 -1.636 1.00 97.12 70 GLY A O 1
ATOM 529 N N . ILE A 1 71 ? 4.076 -8.075 -2.323 1.00 97.50 71 ILE A N 1
ATOM 530 C CA . ILE A 1 71 ? 4.584 -8.592 -1.040 1.00 97.50 71 ILE A CA 1
ATOM 531 C C . ILE A 1 71 ? 4.374 -7.564 0.076 1.00 97.50 71 ILE A C 1
ATOM 533 O O . ILE A 1 71 ? 3.831 -7.907 1.123 1.00 97.50 71 ILE A O 1
ATOM 537 N N . PHE A 1 72 ? 4.720 -6.292 -0.152 1.00 97.31 72 PHE A N 1
ATOM 538 C CA . PHE A 1 72 ? 4.458 -5.221 0.820 1.00 97.31 72 PHE A CA 1
ATOM 539 C C . PHE A 1 72 ? 2.969 -5.089 1.154 1.00 97.31 72 PHE A C 1
ATOM 541 O O . PHE A 1 72 ? 2.607 -4.932 2.318 1.00 97.31 72 PHE A O 1
ATOM 548 N N . THR A 1 73 ? 2.102 -5.208 0.148 1.00 96.38 73 THR A N 1
ATOM 549 C CA . THR A 1 73 ? 0.647 -5.184 0.340 1.00 96.38 73 THR A CA 1
ATOM 550 C C . THR A 1 73 ? 0.168 -6.339 1.225 1.00 96.38 73 THR A C 1
ATOM 552 O O . THR A 1 73 ? -0.619 -6.128 2.148 1.00 96.38 73 THR A O 1
ATOM 555 N N . VAL A 1 74 ? 0.649 -7.559 0.972 1.00 97.00 74 VAL A N 1
ATOM 556 C CA . VAL A 1 74 ? 0.298 -8.737 1.777 1.00 97.00 74 VAL A CA 1
ATOM 557 C C . VAL A 1 74 ? 0.803 -8.571 3.209 1.00 97.00 74 VAL A C 1
ATOM 559 O O . VAL A 1 74 ? 0.023 -8.728 4.147 1.00 97.00 74 VAL A O 1
ATOM 562 N N . SER A 1 75 ? 2.061 -8.164 3.389 1.00 97.19 75 SER A N 1
ATOM 563 C CA . SER A 1 75 ? 2.652 -7.896 4.705 1.00 97.19 75 SER A CA 1
ATOM 564 C C . SER A 1 75 ? 1.899 -6.812 5.482 1.00 97.19 75 SER A C 1
ATOM 566 O O . SER A 1 75 ? 1.800 -6.897 6.707 1.00 97.19 75 SER A O 1
ATOM 568 N N . TYR A 1 76 ? 1.324 -5.825 4.786 1.00 96.31 76 TYR A N 1
ATOM 569 C CA . TYR A 1 76 ? 0.509 -4.772 5.391 1.00 96.31 76 TYR A CA 1
ATOM 570 C C . TYR A 1 76 ? -0.792 -5.297 5.998 1.00 96.31 76 TYR A C 1
ATOM 572 O O . TYR A 1 76 ? -1.077 -5.007 7.163 1.00 96.31 76 TYR A O 1
ATOM 580 N N . SER A 1 77 ? -1.570 -6.085 5.252 1.00 96.06 77 SER A N 1
ATOM 581 C CA . SER A 1 77 ? -2.939 -6.455 5.647 1.00 96.06 77 SER A CA 1
ATOM 582 C C . SER A 1 77 ? -3.070 -7.837 6.303 1.00 96.06 77 SER A C 1
ATOM 584 O O . SER A 1 77 ? -3.951 -8.029 7.149 1.00 96.06 77 SER A O 1
ATOM 586 N N . VAL A 1 78 ? -2.222 -8.803 5.942 1.00 95.94 78 VAL A N 1
ATOM 587 C CA . VAL A 1 78 ? -2.425 -10.233 6.238 1.00 95.94 78 VAL A CA 1
ATOM 588 C C . VAL A 1 78 ? -1.599 -10.686 7.460 1.00 95.94 78 VAL A C 1
ATOM 590 O O . VAL A 1 78 ? -0.423 -10.328 7.571 1.00 95.94 78 VAL A O 1
ATOM 593 N N . PRO A 1 79 ? -2.172 -11.466 8.404 1.00 92.44 79 PRO A N 1
ATOM 594 C CA . PRO A 1 79 ? -1.410 -12.112 9.479 1.00 92.44 79 PRO A CA 1
ATOM 595 C C . PRO A 1 79 ? -0.367 -13.119 8.945 1.00 92.44 79 PRO A C 1
ATOM 597 O O . PRO A 1 79 ? -0.606 -13.732 7.908 1.00 92.44 79 PRO A O 1
ATOM 600 N N . PRO A 1 80 ? 0.762 -13.344 9.645 1.00 90.00 80 PRO A N 1
ATOM 601 C CA . PRO A 1 80 ? 1.090 -12.831 10.977 1.00 90.00 80 PRO A CA 1
ATOM 602 C C . PRO A 1 80 ? 1.686 -11.416 10.979 1.00 90.00 80 PRO A C 1
ATOM 604 O O . PRO A 1 80 ? 1.623 -10.751 12.009 1.00 90.00 80 PRO A O 1
ATOM 607 N N . PHE A 1 81 ? 2.227 -10.938 9.853 1.00 91.69 81 PHE A N 1
ATOM 608 C CA . PHE A 1 81 ? 2.942 -9.658 9.803 1.00 91.69 81 PHE A CA 1
ATOM 609 C C . PHE A 1 81 ? 2.027 -8.470 10.095 1.00 91.69 81 PHE A C 1
ATOM 611 O O . PHE A 1 81 ? 2.316 -7.687 11.002 1.00 91.69 81 PHE A O 1
ATOM 618 N N . ARG A 1 82 ? 0.926 -8.357 9.332 1.00 94.25 82 ARG A N 1
ATOM 619 C CA . ARG A 1 82 ? -0.111 -7.316 9.426 1.00 94.25 82 ARG A CA 1
ATOM 620 C C . ARG A 1 82 ? 0.450 -5.976 9.917 1.00 94.25 82 ARG A C 1
ATOM 622 O O . ARG A 1 82 ? 0.049 -5.449 10.964 1.00 94.25 82 ARG A O 1
ATOM 629 N N . THR A 1 83 ? 1.422 -5.443 9.176 1.00 94.31 83 THR A N 1
ATOM 630 C CA . THR A 1 83 ? 2.245 -4.309 9.619 1.00 94.31 83 THR A CA 1
ATOM 631 C C . THR A 1 83 ? 1.430 -3.048 9.879 1.00 94.31 83 THR A C 1
ATOM 633 O O . THR A 1 83 ? 1.850 -2.212 10.676 1.00 94.31 83 THR A O 1
ATOM 636 N N . LYS A 1 84 ? 0.215 -2.952 9.316 1.00 93.00 84 LYS A N 1
ATOM 637 C CA . LYS A 1 84 ? -0.744 -1.875 9.591 1.00 93.00 84 LYS A CA 1
ATOM 638 C C . LYS A 1 84 ? -1.029 -1.632 11.076 1.00 93.00 84 LYS A C 1
ATOM 640 O O . LYS A 1 84 ? -1.437 -0.538 11.446 1.00 93.00 84 LYS A O 1
ATOM 645 N N . ARG A 1 85 ? -0.843 -2.642 11.936 1.00 91.56 85 ARG A N 1
ATOM 646 C CA . ARG A 1 85 ? -1.061 -2.508 13.385 1.00 91.56 85 ARG A CA 1
ATOM 647 C C . ARG A 1 85 ? 0.048 -1.733 14.095 1.00 91.56 85 ARG A C 1
ATOM 649 O O . ARG A 1 85 ? -0.135 -1.348 15.248 1.00 91.56 85 ARG A O 1
ATOM 656 N N . TRP A 1 86 ? 1.176 -1.501 13.434 1.00 89.56 86 TRP A N 1
ATOM 657 C CA . TRP A 1 86 ? 2.409 -1.040 14.057 1.00 89.56 86 TRP A CA 1
ATOM 658 C C . TRP A 1 86 ? 2.805 0.329 13.501 1.00 89.56 86 TRP A C 1
ATOM 660 O O . TRP A 1 86 ? 3.453 0.389 12.464 1.00 89.56 86 TRP A O 1
ATOM 670 N N . GLY A 1 87 ? 2.430 1.406 14.205 1.00 86.12 87 GLY A N 1
ATOM 671 C CA . GLY A 1 87 ? 2.723 2.823 13.920 1.00 86.12 87 GLY A CA 1
ATOM 672 C C . GLY A 1 87 ? 3.564 3.122 12.675 1.00 86.12 87 GLY A C 1
ATOM 673 O O . GLY A 1 87 ? 3.057 3.098 11.558 1.00 86.12 87 GLY A O 1
ATOM 674 N N . ILE A 1 88 ? 4.861 3.392 12.854 1.00 87.38 88 ILE A N 1
ATOM 675 C CA . ILE A 1 88 ? 5.748 3.777 11.743 1.00 87.38 88 ILE A CA 1
ATOM 676 C C . ILE A 1 88 ? 5.905 2.679 10.682 1.00 87.38 88 ILE A C 1
ATOM 678 O O . ILE A 1 88 ? 6.053 2.974 9.498 1.00 87.38 88 ILE A O 1
ATOM 682 N N . LEU A 1 89 ? 5.830 1.406 11.078 1.00 91.12 89 LEU A N 1
ATOM 683 C CA . LEU A 1 89 ? 5.965 0.286 10.152 1.00 91.12 89 LEU A CA 1
ATOM 684 C C . LEU A 1 89 ? 4.786 0.235 9.172 1.00 91.12 89 LEU A C 1
ATOM 686 O O . LEU A 1 89 ? 4.994 -0.084 8.003 1.00 91.12 89 LEU A O 1
ATOM 690 N N . ALA A 1 90 ? 3.579 0.612 9.603 1.00 92.00 90 ALA A N 1
ATOM 691 C CA . ALA A 1 90 ? 2.418 0.782 8.732 1.00 92.00 90 ALA A CA 1
ATOM 692 C C . ALA A 1 90 ? 2.693 1.832 7.644 1.00 92.00 90 ALA A C 1
ATOM 694 O O . ALA A 1 90 ? 2.432 1.584 6.466 1.00 92.00 90 ALA A O 1
ATOM 695 N N . ASN A 1 91 ? 3.286 2.967 8.023 1.00 92.75 91 ASN A N 1
ATOM 696 C CA . ASN A 1 91 ? 3.621 4.035 7.083 1.00 92.75 91 ASN A CA 1
ATOM 697 C C . ASN A 1 91 ? 4.724 3.598 6.116 1.00 92.75 91 ASN A C 1
ATOM 699 O O . ASN A 1 91 ? 4.572 3.787 4.914 1.00 92.75 91 ASN A O 1
ATOM 703 N N . ILE A 1 92 ? 5.787 2.949 6.604 1.00 94.50 92 ILE A N 1
ATOM 704 C CA . ILE A 1 92 ? 6.879 2.432 5.760 1.00 94.50 92 ILE A CA 1
ATOM 705 C C . ILE A 1 92 ? 6.338 1.418 4.751 1.00 94.50 92 ILE A C 1
ATOM 707 O O . ILE A 1 92 ? 6.548 1.555 3.548 1.00 94.50 92 ILE A O 1
ATOM 711 N N . THR A 1 93 ? 5.600 0.414 5.224 1.00 95.38 93 THR A N 1
ATOM 712 C CA . THR A 1 93 ? 5.082 -0.658 4.359 1.00 95.38 93 THR A CA 1
ATOM 713 C C . THR A 1 93 ? 4.039 -0.181 3.352 1.00 95.38 93 THR A C 1
ATOM 715 O O . THR A 1 93 ? 3.865 -0.818 2.317 1.00 95.38 93 THR A O 1
ATOM 718 N N . MET A 1 94 ? 3.400 0.964 3.598 1.00 94.38 94 MET A N 1
ATOM 719 C CA . MET A 1 94 ? 2.538 1.637 2.628 1.00 94.38 94 MET A CA 1
ATOM 720 C C . MET A 1 94 ? 3.318 2.562 1.673 1.00 94.38 94 MET A C 1
ATOM 722 O O . MET A 1 94 ? 3.002 2.625 0.482 1.00 94.38 94 MET A O 1
ATOM 726 N N . ALA A 1 95 ? 4.324 3.282 2.173 1.00 95.44 95 ALA A N 1
ATOM 727 C CA . ALA A 1 95 ? 5.095 4.263 1.413 1.00 95.44 95 ALA A CA 1
ATOM 728 C C . ALA A 1 95 ? 6.075 3.617 0.432 1.00 95.44 95 ALA A C 1
ATOM 730 O O . ALA A 1 95 ? 6.194 4.093 -0.693 1.00 95.44 95 ALA A O 1
ATOM 731 N N . VAL A 1 96 ? 6.720 2.506 0.801 1.00 96.75 96 VAL A N 1
ATOM 732 C CA . VAL A 1 96 ? 7.645 1.777 -0.083 1.00 96.75 96 VAL A CA 1
ATOM 733 C C . VAL A 1 96 ? 6.995 1.402 -1.426 1.00 96.75 96 VAL A C 1
ATOM 735 O O . VAL A 1 96 ? 7.504 1.828 -2.464 1.00 96.75 96 VAL A O 1
ATOM 738 N N . PRO A 1 97 ? 5.858 0.681 -1.477 1.00 95.81 97 PRO A N 1
ATOM 739 C CA . PRO A 1 97 ? 5.250 0.326 -2.755 1.00 95.81 97 PRO A CA 1
ATOM 740 C C . PRO A 1 97 ? 4.731 1.544 -3.529 1.00 95.81 97 PRO A C 1
ATOM 742 O O . PRO A 1 97 ? 4.973 1.647 -4.730 1.00 95.81 97 PRO A O 1
ATOM 745 N N . ARG A 1 98 ? 4.031 2.476 -2.867 1.00 93.94 98 ARG A N 1
ATOM 746 C CA . ARG A 1 98 ? 3.359 3.598 -3.549 1.00 93.94 98 ARG A CA 1
ATOM 747 C C . ARG A 1 98 ? 4.302 4.722 -3.961 1.00 93.94 98 ARG A C 1
ATOM 749 O O . ARG A 1 98 ? 4.064 5.357 -4.980 1.00 93.94 98 ARG A O 1
ATOM 756 N N . GLY A 1 99 ? 5.325 4.976 -3.159 1.00 94.44 99 GLY A N 1
ATOM 757 C CA . GLY A 1 99 ? 6.240 6.089 -3.348 1.00 94.44 99 GLY A CA 1
ATOM 758 C C . GLY A 1 99 ? 7.556 5.706 -4.002 1.00 94.44 99 GLY A C 1
ATOM 759 O O . GLY A 1 99 ? 8.131 6.552 -4.664 1.00 94.44 99 GLY A O 1
ATOM 760 N N . PHE A 1 100 ? 8.000 4.449 -3.889 1.00 96.38 100 PHE A N 1
ATOM 761 C CA . PHE A 1 100 ? 9.254 3.993 -4.494 1.00 96.38 100 PHE A CA 1
ATOM 762 C C . PHE A 1 100 ? 9.016 2.970 -5.604 1.00 96.38 100 PHE A C 1
ATOM 764 O O . PHE A 1 100 ? 9.286 3.247 -6.767 1.00 96.38 100 PHE A O 1
ATOM 771 N N . LEU A 1 101 ? 8.472 1.795 -5.277 1.00 97.56 101 LEU A N 1
ATOM 772 C CA . LEU A 1 101 ? 8.470 0.665 -6.213 1.00 97.56 101 LEU A CA 1
ATOM 773 C C . LEU A 1 101 ? 7.621 0.925 -7.462 1.00 97.56 101 LEU A C 1
ATOM 775 O O . LEU A 1 101 ? 8.090 0.694 -8.571 1.00 97.56 101 LEU A O 1
ATOM 779 N N . LEU A 1 102 ? 6.381 1.403 -7.309 1.00 96.44 102 LEU A N 1
ATOM 780 C CA . LEU A 1 102 ? 5.480 1.616 -8.447 1.00 96.44 102 LEU A CA 1
ATOM 781 C C . LEU A 1 102 ? 5.893 2.799 -9.346 1.00 96.44 102 LEU A C 1
ATOM 783 O O . LEU A 1 102 ? 5.807 2.644 -10.566 1.00 96.44 102 LEU A O 1
ATOM 787 N N . PRO A 1 103 ? 6.375 3.942 -8.818 1.00 96.88 103 PRO A N 1
ATOM 788 C CA . PRO A 1 103 ? 6.972 4.991 -9.647 1.00 96.88 103 PRO A CA 1
ATOM 789 C C . PRO A 1 103 ? 8.204 4.518 -10.433 1.00 96.88 103 PRO A C 1
ATOM 791 O O . PRO A 1 103 ? 8.273 4.735 -11.644 1.00 96.88 103 PRO A O 1
ATOM 794 N N . VAL A 1 104 ? 9.127 3.784 -9.794 1.00 98.00 104 VAL A N 1
ATOM 795 C CA . VAL A 1 104 ? 10.291 3.188 -10.479 1.00 98.00 104 VAL A CA 1
ATOM 796 C C . VAL A 1 104 ? 9.850 2.129 -11.501 1.00 98.00 104 VAL A C 1
ATOM 798 O O . VAL A 1 104 ? 10.422 2.035 -12.586 1.00 98.00 104 VAL A O 1
ATOM 801 N N . ALA A 1 105 ? 8.781 1.376 -11.228 1.00 97.56 105 ALA A N 1
ATOM 802 C CA . ALA A 1 105 ? 8.192 0.458 -12.203 1.00 97.56 105 ALA A CA 1
ATOM 803 C C . ALA A 1 105 ? 7.641 1.205 -13.427 1.00 97.56 105 ALA A C 1
ATOM 805 O O . ALA A 1 105 ? 7.756 0.710 -14.546 1.00 97.56 105 ALA A O 1
ATOM 806 N N . GLY A 1 106 ? 7.093 2.409 -13.239 1.00 96.56 106 GLY A N 1
ATOM 807 C CA . GLY A 1 106 ? 6.723 3.306 -14.333 1.00 96.56 106 GLY A CA 1
ATOM 808 C C . GLY A 1 106 ? 7.935 3.729 -15.164 1.00 96.56 106 GLY A C 1
ATOM 809 O O . GLY A 1 106 ? 7.910 3.603 -16.385 1.00 96.56 106 GLY A O 1
ATOM 810 N N . TRP A 1 107 ? 9.027 4.138 -14.516 1.00 97.50 107 TRP A N 1
ATOM 811 C CA . TRP A 1 107 ? 10.287 4.474 -15.195 1.00 97.50 107 TRP A CA 1
ATOM 812 C C . TRP A 1 107 ? 10.854 3.310 -16.016 1.00 97.50 107 TRP A C 1
ATOM 814 O O . TRP A 1 107 ? 11.349 3.518 -17.125 1.00 97.50 107 TRP A O 1
ATOM 824 N N . SER A 1 108 ? 10.717 2.079 -15.509 1.00 97.56 108 SER A N 1
ATOM 825 C CA . SER A 1 108 ? 11.207 0.867 -16.178 1.00 97.56 108 SER A CA 1
ATOM 826 C C . SER A 1 108 ? 10.651 0.656 -17.594 1.00 97.56 108 SER A C 1
ATOM 828 O O . SER A 1 108 ? 11.207 -0.119 -18.365 1.00 97.56 108 SER A O 1
ATOM 830 N N . THR A 1 109 ? 9.558 1.340 -17.954 1.00 96.69 109 THR A N 1
ATOM 831 C CA . THR A 1 109 ? 8.956 1.293 -19.297 1.00 96.69 109 THR A CA 1
ATOM 832 C C . THR A 1 109 ? 9.811 1.975 -20.366 1.00 96.69 109 THR A C 1
ATOM 834 O O . THR A 1 109 ? 9.690 1.635 -21.539 1.00 96.69 109 THR A O 1
ATOM 837 N N . VAL A 1 110 ? 10.666 2.925 -19.973 1.00 96.62 110 VAL A N 1
ATOM 838 C CA . VAL A 1 110 ? 11.474 3.740 -20.897 1.00 96.62 110 VAL A CA 1
ATOM 839 C C . VAL A 1 110 ? 12.974 3.573 -20.688 1.00 96.62 110 VAL A C 1
ATOM 841 O O . VAL A 1 110 ? 13.744 3.731 -21.633 1.00 96.62 110 VAL A O 1
ATOM 844 N N . LYS A 1 111 ? 13.413 3.280 -19.461 1.00 96.75 111 LYS A N 1
ATOM 845 C CA . LYS A 1 111 ? 14.829 3.158 -19.098 1.00 96.75 111 LYS A CA 1
ATOM 846 C C . LYS A 1 111 ? 15.022 2.126 -17.997 1.00 96.75 111 LYS A C 1
ATOM 848 O O . LYS A 1 111 ? 14.106 1.815 -17.251 1.00 96.75 111 LYS A O 1
ATOM 853 N N . THR A 1 112 ? 16.247 1.630 -17.867 1.00 96.56 112 THR A N 1
ATOM 854 C CA . THR A 1 112 ? 16.604 0.664 -16.823 1.00 96.56 112 THR A CA 1
ATOM 855 C C . THR A 1 112 ? 16.446 1.228 -15.404 1.00 96.56 112 THR A C 1
ATOM 857 O O . THR A 1 112 ? 16.669 2.418 -15.172 1.00 96.56 112 THR A O 1
ATOM 860 N N . ILE A 1 113 ? 16.101 0.362 -14.446 1.00 97.44 113 ILE A N 1
ATOM 861 C CA . ILE A 1 113 ? 16.005 0.688 -13.010 1.00 97.44 113 ILE A CA 1
ATOM 862 C C . ILE A 1 113 ? 17.357 0.675 -12.281 1.00 97.44 113 ILE A C 1
ATOM 864 O O . ILE A 1 113 ? 17.417 1.027 -11.106 1.00 97.44 113 ILE A O 1
ATOM 868 N N . TRP A 1 114 ? 18.435 0.249 -12.948 1.00 96.69 114 TRP A N 1
ATOM 869 C CA . TRP A 1 114 ? 19.778 0.101 -12.358 1.00 96.69 114 TRP A CA 1
ATOM 870 C C . TRP A 1 114 ? 20.574 1.409 -12.260 1.00 96.69 114 TRP A C 1
ATOM 872 O O . TRP A 1 114 ? 21.777 1.387 -12.022 1.00 96.69 114 TRP A O 1
ATOM 882 N N . VAL A 1 115 ? 19.911 2.5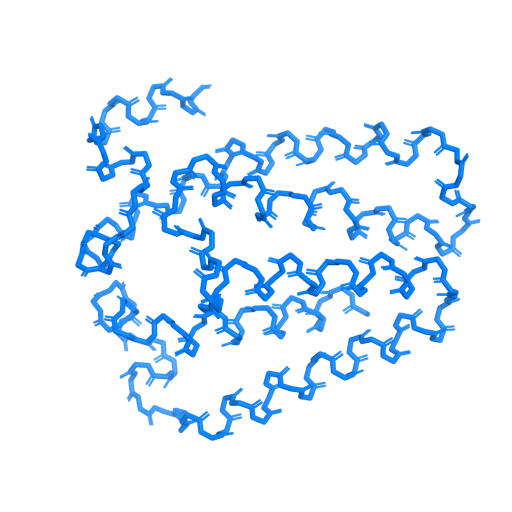41 -12.466 1.00 96.75 115 VAL A N 1
ATOM 883 C CA . VAL A 1 115 ? 20.493 3.879 -12.349 1.00 96.75 115 VAL A CA 1
ATOM 884 C C . VAL A 1 115 ? 19.828 4.616 -11.189 1.00 96.75 115 VAL A C 1
ATOM 886 O O . VAL A 1 115 ? 18.723 4.259 -10.779 1.00 96.75 115 VAL A O 1
ATOM 889 N N . VAL A 1 116 ? 20.509 5.600 -10.609 1.00 97.38 116 VAL A N 1
ATOM 890 C CA . VAL A 1 116 ? 20.101 6.228 -9.339 1.00 97.38 116 VAL A CA 1
ATOM 891 C C . VAL A 1 116 ? 18.897 7.162 -9.496 1.00 97.38 116 VAL A C 1
ATOM 893 O O . VAL A 1 116 ? 18.090 7.309 -8.580 1.00 97.38 116 VAL A O 1
ATOM 896 N N . GLU A 1 117 ? 18.748 7.764 -10.671 1.00 97.50 117 GLU A N 1
ATOM 897 C CA . GLU A 1 117 ? 17.779 8.805 -10.998 1.00 97.50 117 GLU A CA 1
ATOM 898 C C . GLU A 1 117 ? 16.326 8.430 -10.661 1.00 97.50 117 GLU A C 1
ATOM 900 O O . GLU A 1 117 ? 15.694 9.188 -9.923 1.00 97.50 117 GLU A O 1
ATOM 905 N N . PRO A 1 118 ? 15.763 7.287 -11.110 1.00 97.50 118 PRO A N 1
ATOM 906 C CA . PRO A 1 118 ? 14.387 6.934 -10.777 1.00 97.50 118 PRO A CA 1
ATOM 907 C C . PRO A 1 118 ? 14.170 6.751 -9.278 1.00 97.50 118 PRO A C 1
ATOM 909 O O . PRO A 1 118 ? 13.109 7.112 -8.775 1.00 97.50 118 PRO A O 1
ATOM 912 N N . TRP A 1 119 ? 15.157 6.225 -8.552 1.00 97.62 119 TRP A N 1
ATOM 913 C CA . TRP A 1 119 ? 15.061 6.026 -7.108 1.00 97.62 119 TRP A CA 1
ATOM 914 C C . TRP A 1 119 ? 15.123 7.349 -6.356 1.00 97.62 119 TRP A C 1
ATOM 916 O O . TRP A 1 119 ? 14.335 7.560 -5.437 1.00 97.62 119 TRP A O 1
ATOM 926 N N . LEU A 1 120 ? 15.999 8.263 -6.782 1.00 97.25 120 LEU A N 1
ATOM 927 C CA . LEU A 1 120 ? 16.101 9.596 -6.202 1.00 97.25 120 LEU A CA 1
ATOM 928 C C . LEU A 1 120 ? 14.821 10.408 -6.440 1.00 97.25 120 LEU A C 1
ATOM 930 O O . LEU A 1 120 ? 14.279 10.975 -5.494 1.00 97.25 120 LEU A O 1
ATOM 934 N N . LEU A 1 121 ? 14.281 10.401 -7.663 1.00 96.12 121 LEU A N 1
ATOM 935 C CA . LEU A 1 121 ? 13.012 11.070 -7.977 1.00 96.12 121 LEU A CA 1
ATOM 936 C C . LEU A 1 121 ? 11.849 10.469 -7.182 1.00 96.12 121 LEU A C 1
ATOM 938 O O . LEU A 1 121 ? 11.037 11.193 -6.606 1.00 96.12 121 LEU A O 1
ATOM 942 N N . SER A 1 122 ? 11.800 9.140 -7.094 1.00 96.75 122 SER A N 1
ATOM 943 C CA . SER A 1 122 ? 10.768 8.439 -6.329 1.00 96.75 122 SER A CA 1
ATOM 944 C C . SER A 1 122 ? 10.911 8.673 -4.823 1.00 96.75 122 SER A C 1
ATOM 946 O O . SER A 1 122 ? 9.910 8.706 -4.118 1.00 96.75 122 SER A O 1
ATOM 948 N N . SER A 1 123 ? 12.120 8.927 -4.309 1.00 96.12 123 SER A N 1
ATOM 949 C CA . SER A 1 123 ? 12.328 9.204 -2.881 1.00 96.12 123 SER A CA 1
ATOM 950 C C . SER A 1 123 ? 11.547 10.415 -2.377 1.00 96.12 123 SER A C 1
ATOM 952 O O . SER A 1 123 ? 11.028 10.373 -1.264 1.00 96.12 123 SER A O 1
ATOM 954 N N . VAL A 1 124 ? 11.366 11.444 -3.212 1.00 95.75 124 VAL A N 1
ATOM 955 C CA . VAL A 1 124 ? 10.568 12.628 -2.866 1.00 95.75 124 VAL A CA 1
ATOM 956 C C . VAL A 1 124 ? 9.113 12.229 -2.615 1.00 95.75 124 VAL A C 1
ATOM 958 O O . VAL A 1 124 ? 8.534 12.570 -1.583 1.00 95.75 124 VAL A O 1
ATOM 961 N N . LEU A 1 125 ? 8.538 11.432 -3.521 1.00 95.12 125 LEU A N 1
ATOM 962 C CA . LEU A 1 125 ? 7.181 10.911 -3.374 1.00 95.12 125 LEU A CA 1
ATOM 963 C C . LEU A 1 125 ? 7.077 9.911 -2.212 1.00 95.12 125 LEU A C 1
ATOM 965 O O . LEU A 1 125 ? 6.097 9.909 -1.472 1.00 95.12 125 LEU A O 1
ATOM 969 N N . GLY A 1 126 ? 8.097 9.078 -2.029 1.00 95.62 126 GLY A N 1
ATOM 970 C CA . GLY A 1 126 ? 8.233 8.138 -0.924 1.00 95.62 126 GLY A CA 1
ATOM 971 C C . GLY A 1 126 ? 8.181 8.796 0.445 1.00 95.62 126 GLY A C 1
ATOM 972 O O . GLY A 1 126 ? 7.377 8.395 1.285 1.00 95.62 126 GLY A O 1
ATOM 973 N N . LEU A 1 127 ? 8.996 9.829 0.652 1.00 93.69 127 LEU A N 1
ATOM 974 C CA . LEU A 1 127 ? 9.023 10.610 1.886 1.00 93.69 127 LEU A CA 1
ATOM 975 C C . LEU A 1 127 ? 7.702 11.350 2.106 1.00 93.69 127 LEU A C 1
ATOM 977 O O . LEU A 1 127 ? 7.174 11.336 3.218 1.00 93.69 127 LEU A O 1
ATOM 981 N N . PHE A 1 128 ? 7.118 11.911 1.043 1.00 93.06 128 PHE A N 1
ATOM 982 C CA . PHE A 1 128 ? 5.798 12.529 1.122 1.00 93.06 128 PHE A CA 1
ATOM 983 C C . PHE A 1 128 ? 4.730 11.531 1.591 1.00 93.06 128 PHE A C 1
ATOM 985 O O . PHE A 1 128 ? 4.013 11.805 2.549 1.00 93.06 128 PHE A O 1
ATOM 992 N N . ILE A 1 129 ? 4.645 10.343 0.980 1.00 93.44 129 ILE A N 1
ATOM 993 C CA . ILE A 1 129 ? 3.656 9.319 1.359 1.00 93.44 129 ILE A CA 1
ATOM 994 C C . ILE A 1 129 ? 3.921 8.773 2.768 1.00 93.44 129 ILE A C 1
ATOM 996 O O . ILE A 1 129 ? 2.968 8.451 3.481 1.00 93.44 129 ILE A O 1
ATOM 1000 N N . LEU A 1 130 ? 5.186 8.684 3.190 1.00 91.69 130 LEU A N 1
ATOM 1001 C CA . LEU A 1 130 ? 5.561 8.244 4.535 1.00 91.69 130 LEU A CA 1
ATOM 1002 C C . LEU A 1 130 ? 4.978 9.162 5.620 1.00 91.69 130 LEU A C 1
ATOM 1004 O O . LEU A 1 130 ? 4.441 8.662 6.611 1.00 91.69 130 LEU A O 1
ATOM 1008 N N . GLY A 1 131 ? 5.050 10.482 5.423 1.00 87.69 131 GLY A N 1
ATOM 1009 C CA . GLY A 1 131 ? 4.463 11.467 6.336 1.00 87.69 131 GLY A CA 1
ATOM 1010 C C . GLY A 1 131 ? 2.946 11.582 6.175 1.00 87.69 131 GLY A C 1
ATOM 1011 O O . GLY A 1 131 ? 2.188 11.406 7.134 1.00 87.69 131 GLY A O 1
ATOM 1012 N N . ALA A 1 132 ? 2.489 11.789 4.936 1.00 87.44 132 ALA A N 1
ATOM 1013 C CA . ALA A 1 132 ? 1.082 12.004 4.607 1.00 87.44 132 ALA A CA 1
ATOM 1014 C C . ALA A 1 132 ? 0.201 10.789 4.924 1.00 87.44 132 ALA A C 1
ATOM 1016 O O . ALA A 1 132 ? -1.004 10.940 5.121 1.00 87.44 132 ALA A O 1
ATOM 1017 N N . GLY A 1 133 ? 0.774 9.587 5.019 1.00 85.81 133 GLY A N 1
ATOM 1018 C CA . GLY A 1 133 ? 0.040 8.365 5.330 1.00 85.81 133 GLY A CA 1
ATOM 1019 C C . GLY A 1 133 ? -0.753 8.415 6.631 1.00 85.81 133 GLY A C 1
ATOM 1020 O O . GLY A 1 133 ? -1.834 7.838 6.690 1.00 85.81 133 GLY A O 1
ATOM 1021 N N . THR A 1 134 ? -0.271 9.166 7.620 1.00 89.00 134 THR A N 1
ATOM 1022 C CA . THR A 1 134 ? -0.931 9.343 8.922 1.00 89.00 134 THR A CA 1
ATOM 1023 C C . THR A 1 134 ? -2.221 10.162 8.822 1.00 89.00 134 THR A C 1
ATOM 1025 O O . THR A 1 134 ? -3.112 10.018 9.653 1.00 89.00 134 THR A O 1
ATOM 1028 N N . THR A 1 135 ? -2.368 11.018 7.805 1.00 90.75 135 THR A N 1
ATOM 1029 C CA . THR A 1 135 ? -3.527 11.927 7.686 1.00 90.75 135 THR A CA 1
ATOM 1030 C C . THR A 1 135 ? -4.863 11.182 7.629 1.00 90.75 135 THR A C 1
ATOM 1032 O O . THR A 1 135 ? -5.853 11.646 8.191 1.00 90.75 135 THR A O 1
ATOM 1035 N N . LYS A 1 136 ? -4.895 9.985 7.030 1.00 87.81 136 LYS A N 1
ATOM 1036 C CA . LYS A 1 136 ? -6.104 9.146 6.987 1.00 87.81 136 LYS A CA 1
ATOM 1037 C C . LYS A 1 136 ? -6.484 8.595 8.369 1.00 87.81 136 LYS A C 1
ATOM 1039 O O . LYS A 1 136 ? -7.669 8.428 8.652 1.00 87.81 136 LYS A O 1
ATOM 1044 N N . ASP A 1 137 ? -5.496 8.357 9.234 1.00 91.62 137 ASP A N 1
ATOM 1045 C CA . ASP A 1 137 ? -5.679 7.676 10.522 1.00 91.62 137 ASP A CA 1
ATOM 1046 C C . ASP A 1 137 ? -6.493 8.524 11.509 1.00 91.62 137 ASP A C 1
ATOM 1048 O O . ASP A 1 137 ? -7.110 7.989 12.426 1.00 91.62 137 ASP A O 1
ATOM 1052 N N . PHE A 1 138 ? -6.550 9.846 11.313 1.00 93.88 138 PHE A N 1
ATOM 1053 C CA . PHE A 1 138 ? -7.388 10.736 12.125 1.00 93.88 138 PHE A CA 1
ATOM 1054 C C . PHE A 1 138 ? -8.877 10.440 11.950 1.00 93.88 138 PHE A C 1
ATOM 1056 O O . PHE A 1 138 ? -9.625 10.471 12.922 1.00 93.88 138 PHE A O 1
ATOM 1063 N N . SER A 1 139 ? -9.304 10.125 10.725 1.00 93.25 139 SER A N 1
ATOM 1064 C CA . SER A 1 139 ? -10.698 9.759 10.443 1.00 93.25 139 SER A CA 1
ATOM 1065 C C . SER A 1 139 ? -11.040 8.324 10.852 1.00 93.25 139 SER A C 1
ATOM 1067 O O . SER A 1 139 ? -12.211 7.994 10.991 1.00 93.25 139 SER A O 1
ATOM 1069 N N . ASP A 1 140 ? -10.025 7.482 11.065 1.00 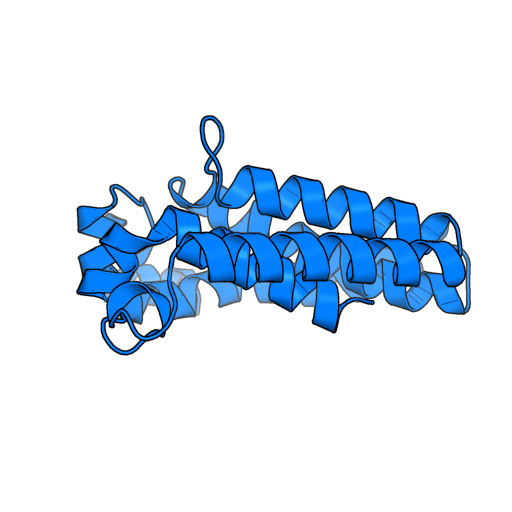94.19 140 ASP A N 1
ATOM 1070 C CA . ASP A 1 140 ? -10.172 6.046 11.315 1.00 94.19 140 ASP A CA 1
ATOM 1071 C C . ASP A 1 140 ? -9.916 5.651 12.787 1.00 94.19 140 ASP A C 1
ATOM 1073 O O . ASP A 1 140 ? -9.877 4.463 13.114 1.00 94.19 140 ASP A O 1
ATOM 1077 N N . MET A 1 141 ? -9.773 6.625 13.695 1.00 95.19 141 MET A N 1
ATOM 1078 C CA . MET A 1 141 ? -9.327 6.397 15.077 1.00 95.19 141 MET A CA 1
ATOM 1079 C C . MET A 1 141 ? -10.163 5.378 15.864 1.00 95.19 141 MET A C 1
ATOM 1081 O O . MET A 1 141 ? -9.593 4.581 16.612 1.00 95.19 141 MET A O 1
ATOM 1085 N N . GLU A 1 142 ? -11.493 5.416 15.747 1.00 96.00 142 GLU A N 1
ATOM 1086 C CA . GLU A 1 142 ? -12.384 4.549 16.531 1.00 96.00 142 GLU A CA 1
ATOM 1087 C C . GLU A 1 142 ? -12.207 3.078 16.150 1.00 96.00 142 GLU A C 1
ATOM 1089 O O . GLU A 1 142 ? -11.907 2.235 17.001 1.00 96.00 142 GLU A O 1
ATOM 1094 N N . GLY A 1 143 ? -12.316 2.772 14.857 1.00 95.62 143 GLY A N 1
ATOM 1095 C CA . GLY A 1 143 ? -12.108 1.430 14.334 1.00 95.62 143 GLY A CA 1
ATOM 1096 C C . GLY A 1 143 ? -10.660 0.964 14.474 1.00 95.62 143 GLY A C 1
ATOM 1097 O O . GLY A 1 143 ? -10.435 -0.205 14.784 1.00 95.62 143 GLY A O 1
ATOM 1098 N N . ASP A 1 144 ? -9.671 1.849 14.326 1.00 94.69 144 ASP A N 1
ATOM 1099 C CA . ASP A 1 144 ? -8.261 1.501 14.517 1.00 94.69 144 ASP A CA 1
ATOM 1100 C C . ASP A 1 144 ? -7.978 1.097 15.964 1.00 94.69 144 ASP A C 1
ATOM 1102 O O . ASP A 1 144 ? -7.330 0.071 16.197 1.00 94.69 144 ASP A O 1
ATOM 1106 N N . ARG A 1 145 ? -8.527 1.837 16.936 1.00 95.25 145 ARG A N 1
ATOM 1107 C CA . ARG A 1 145 ? -8.443 1.485 18.358 1.00 95.25 145 ARG A CA 1
ATOM 1108 C C . ARG A 1 145 ? -9.100 0.131 18.628 1.00 95.25 145 ARG A C 1
ATOM 1110 O O . ARG A 1 145 ? -8.477 -0.720 19.260 1.00 95.25 145 ARG A O 1
ATOM 1117 N N . ALA A 1 146 ? -10.308 -0.099 18.111 1.00 94.75 146 ALA A N 1
ATOM 1118 C CA . ALA A 1 146 ? -11.011 -1.376 18.260 1.00 94.75 146 ALA A CA 1
ATOM 1119 C C . ALA A 1 146 ? -10.267 -2.549 17.586 1.00 94.75 146 ALA A C 1
ATOM 1121 O O . ALA A 1 146 ? -10.266 -3.671 18.089 1.00 94.75 146 ALA A O 1
ATOM 1122 N N . GLY A 1 147 ? -9.589 -2.292 16.465 1.00 91.94 147 GLY A N 1
ATOM 1123 C CA . GLY A 1 147 ? -8.798 -3.269 15.713 1.00 91.94 147 GLY A CA 1
ATOM 1124 C C . GLY A 1 147 ? -7.377 -3.508 16.239 1.00 91.94 147 GLY A C 1
ATOM 1125 O O . GLY A 1 147 ? -6.628 -4.284 15.623 1.00 91.94 147 GLY A O 1
ATOM 1126 N N . GLY A 1 148 ? -6.999 -2.843 17.338 1.00 93.00 148 GLY A N 1
ATOM 1127 C CA . GLY A 1 148 ? -5.678 -2.928 17.963 1.00 93.00 148 GLY A CA 1
ATOM 1128 C C . GLY A 1 148 ? -4.555 -2.278 17.148 1.00 93.00 148 GLY A C 1
ATOM 1129 O O . GLY A 1 148 ? -3.402 -2.699 17.253 1.00 93.00 148 GLY A O 1
ATOM 1130 N N . CYS A 1 149 ? -4.872 -1.303 16.294 1.00 93.62 149 CYS A N 1
ATOM 1131 C CA . CYS A 1 149 ? -3.888 -0.571 15.503 1.00 93.62 149 CYS A CA 1
ATOM 1132 C C . CYS A 1 149 ? -3.270 0.562 16.331 1.00 93.62 149 CYS A C 1
ATOM 1134 O O . CYS A 1 149 ? -3.965 1.330 16.991 1.00 93.62 149 CYS A O 1
ATOM 1136 N N . LYS A 1 150 ? -1.942 0.676 16.284 1.00 93.56 150 LYS A N 1
ATOM 1137 C CA . LYS A 1 150 ? -1.162 1.671 17.028 1.00 93.56 150 LYS A CA 1
ATOM 1138 C C . LYS A 1 150 ? -0.800 2.866 16.139 1.00 93.56 150 LYS A C 1
ATOM 1140 O O . LYS A 1 150 ? 0.381 3.154 15.955 1.00 93.56 150 LYS A O 1
ATOM 1145 N N . THR A 1 151 ? -1.797 3.508 15.530 1.00 92.75 151 THR A N 1
ATOM 1146 C CA . THR A 1 151 ? -1.587 4.701 14.689 1.00 92.75 151 THR A CA 1
ATOM 1147 C C . THR A 1 151 ? -1.212 5.914 15.547 1.00 92.75 151 THR A C 1
ATOM 1149 O O . THR A 1 151 ? -1.517 5.956 16.743 1.00 92.75 151 THR A O 1
ATOM 1152 N N . LEU A 1 152 ? -0.534 6.913 14.966 1.00 92.12 152 LEU A N 1
ATOM 1153 C CA . LEU A 1 152 ? -0.119 8.120 15.701 1.00 92.12 152 LEU A CA 1
ATOM 1154 C C . LEU A 1 152 ? -1.277 8.810 16.446 1.00 92.12 152 LEU A C 1
ATOM 1156 O O . LEU A 1 152 ? -1.110 9.078 17.639 1.00 92.12 152 LEU A O 1
ATOM 1160 N N . PRO A 1 153 ? -2.452 9.063 15.831 1.00 93.50 153 PRO A N 1
ATOM 1161 C CA . PRO A 1 153 ? -3.558 9.682 16.556 1.00 93.50 153 PRO A CA 1
ATOM 1162 C C . PRO A 1 153 ? -4.142 8.782 17.656 1.00 93.50 153 PRO A C 1
ATOM 1164 O O . PRO A 1 153 ? -4.585 9.305 18.678 1.00 93.50 153 PRO A O 1
ATOM 1167 N N . VAL A 1 154 ? -4.094 7.449 17.520 1.00 94.62 154 VAL A N 1
ATOM 1168 C CA . VAL A 1 154 ? -4.518 6.518 18.585 1.00 94.62 154 VAL A CA 1
ATOM 1169 C C . VAL A 1 154 ? -3.557 6.547 19.780 1.00 94.62 154 VAL A C 1
ATOM 1171 O O . VAL A 1 154 ? -4.020 6.499 20.918 1.00 94.62 154 VAL A O 1
ATOM 1174 N N . LEU A 1 155 ? -2.246 6.653 19.540 1.00 93.50 155 LEU A N 1
ATOM 1175 C CA . LEU A 1 155 ? -1.219 6.651 20.591 1.00 93.50 155 LEU A CA 1
ATOM 1176 C C . LEU A 1 155 ? -1.050 8.006 21.291 1.00 93.50 155 LEU A C 1
ATOM 1178 O O . LEU A 1 155 ? -0.900 8.054 22.509 1.00 93.50 155 LEU A O 1
ATOM 1182 N N . TYR A 1 156 ? -1.040 9.103 20.530 1.00 93.50 156 TYR A N 1
ATOM 1183 C CA . TYR A 1 156 ? -0.654 10.430 21.028 1.00 93.50 156 TYR A CA 1
ATOM 1184 C C . TYR A 1 156 ? -1.811 11.437 21.068 1.00 93.50 156 TYR A C 1
ATOM 1186 O O . TYR A 1 156 ? -1.646 12.544 21.589 1.00 93.50 156 TYR A O 1
ATOM 1194 N N . GLY A 1 157 ? -2.982 11.064 20.545 1.00 93.69 157 GLY A N 1
ATOM 1195 C CA . GLY A 1 157 ? -4.123 11.958 20.376 1.00 93.69 157 GLY A CA 1
ATOM 1196 C C . GLY A 1 157 ? -3.956 12.923 19.198 1.00 93.69 157 GLY A C 1
ATOM 1197 O O . GLY A 1 157 ? -2.864 13.118 18.665 1.00 93.69 157 GLY A O 1
ATOM 1198 N N . VAL A 1 158 ? -5.060 13.567 18.808 1.00 94.38 158 VAL A N 1
ATOM 1199 C CA . VAL A 1 158 ? -5.152 14.388 17.587 1.00 94.38 158 VAL A CA 1
ATOM 1200 C C . VAL A 1 158 ? -4.118 15.519 17.553 1.00 94.38 158 VAL A C 1
ATOM 1202 O O . VAL A 1 158 ? -3.396 15.655 16.574 1.00 94.38 158 VAL A O 1
ATOM 1205 N N . ARG A 1 159 ? -3.992 16.316 18.625 1.00 93.56 159 ARG A N 1
ATOM 1206 C CA . ARG A 1 159 ? -3.112 17.503 18.628 1.00 93.56 159 ARG A CA 1
ATOM 1207 C C . ARG A 1 159 ? -1.631 17.155 18.458 1.00 93.56 159 ARG A C 1
ATOM 1209 O O . ARG A 1 159 ? -0.961 17.752 17.623 1.00 93.56 159 ARG A O 1
ATOM 1216 N N . LYS A 1 160 ? -1.118 16.194 19.236 1.00 93.06 160 LYS A N 1
ATOM 1217 C CA . LYS A 1 160 ? 0.291 15.773 19.146 1.00 93.06 160 LYS A CA 1
ATOM 1218 C C . LYS A 1 160 ? 0.568 15.055 17.829 1.00 93.06 160 LYS A C 1
ATOM 1220 O O . LYS A 1 160 ? 1.597 15.309 17.222 1.00 93.06 160 LYS A O 1
ATOM 1225 N N . ALA A 1 161 ? -0.350 14.200 17.377 1.00 91.44 161 ALA A N 1
ATOM 1226 C CA . ALA A 1 161 ? -0.204 13.521 16.096 1.00 91.44 161 ALA A CA 1
ATOM 1227 C C . ALA A 1 161 ? -0.175 14.508 14.922 1.00 91.44 161 ALA A C 1
ATOM 1229 O O . ALA A 1 161 ? 0.636 14.322 14.027 1.00 91.44 161 ALA A O 1
ATOM 1230 N N . ALA A 1 162 ? -1.002 15.561 14.944 1.00 91.06 162 ALA A N 1
ATOM 1231 C CA . ALA A 1 162 ? -0.982 16.608 13.924 1.00 91.06 162 ALA A CA 1
ATOM 1232 C C . ALA A 1 162 ? 0.365 17.344 13.904 1.00 91.06 162 ALA A C 1
ATOM 1234 O O . ALA A 1 162 ? 0.976 17.446 12.853 1.00 91.06 162 ALA A O 1
ATOM 1235 N N . LEU A 1 163 ? 0.883 17.756 15.068 1.00 90.62 163 LEU A N 1
ATOM 1236 C CA . LEU A 1 163 ? 2.198 18.407 15.170 1.00 90.62 163 LEU A CA 1
ATOM 1237 C C . LEU A 1 163 ? 3.360 17.537 14.670 1.00 90.62 163 LEU A C 1
ATOM 1239 O O . LEU A 1 163 ? 4.345 18.077 14.190 1.00 90.62 163 LEU A O 1
ATOM 1243 N N . LEU A 1 164 ? 3.266 16.209 14.798 1.00 86.75 164 LEU A N 1
ATOM 1244 C CA . LEU A 1 164 ? 4.300 15.283 14.320 1.00 86.75 164 LEU A CA 1
ATOM 1245 C C . LEU A 1 164 ? 4.331 15.128 12.792 1.00 86.75 164 LEU A C 1
ATOM 1247 O O . LEU A 1 164 ? 5.303 14.579 12.277 1.00 86.75 164 LEU A O 1
ATOM 1251 N N . ILE A 1 165 ? 3.269 15.531 12.088 1.00 85.44 165 ILE A N 1
ATOM 1252 C CA . ILE A 1 165 ? 3.143 15.360 10.631 1.00 85.44 165 ILE A CA 1
ATOM 1253 C C . ILE A 1 165 ? 2.983 16.677 9.862 1.00 85.44 165 ILE A C 1
ATOM 1255 O O . ILE A 1 165 ? 2.887 16.630 8.635 1.00 85.44 165 ILE A O 1
ATOM 1259 N N . SER A 1 166 ? 2.903 17.805 10.574 1.00 78.88 166 SER A N 1
ATOM 1260 C CA . SER A 1 166 ? 2.995 19.166 10.030 1.00 78.88 166 SER A CA 1
ATOM 1261 C C . SER A 1 166 ? 4.430 19.497 9.640 1.00 78.88 166 SER A C 1
ATOM 1263 O O . SER A 1 166 ? 4.592 20.178 8.606 1.00 78.88 166 SER A O 1
#

Radius of gyration: 16.66 Å; chains: 1; bounding box: 44×34×42 Å

Sequence (166 aa):
MAVVLNAGSNGLNQMFDLPIDRINKPQRPLPSGRLRSREAAGFTLGAFVVGLLLAWVINYQCLLLAVLAGIFTVSYSVPPFRTKRWGILANITMAVPRGFLLPVAGWSTVKTIWVVEPWLLSSVLGLFILGAGTTKDFSDMEGDRAGGCKTLPVLYGVRKAALLIS